Protein AF-A0A0F3GMG1-F1 (afdb_monomer_lite)

pLDDT: mean 92.11, std 8.11, range [48.12, 98.38]

Organism: NCBI:txid29290

Secondary structure (DSSP, 8-state):
--HHHHHHHHHHHHHHHHHHHHH-TTTTTTTHHHHHHHTT-SS--TT----TT--GGGHHHHHHHHHHSTT-THHHHHHHHHHHTTTGGGHHHHHHHHHHHHHH-GGGGTSPPPTTHHHHHHHHHHHHHHH-HHHHHH-HHHHHHHHHHHHHHHHTT-HHHHHHHHTT-

Foldseek 3Di:
DPVLVVVVVVLVVCVVVLLVQLPPPVCLVVCLVVVLVSLVLDDDDQAAQADPSDDPVCLVVLVVCLVRSAQRQNNLQSLLSCCSHRVVVCLVSSLVSNLSNCVRDVCVLVDDHDPCSLVSLLVSLVVSCVVQVVVLQPPPVSVVSSLSSLVSSVSVVNPSSVVVNVVSD

Structure (mmCIF, N/CA/C/O backbone):
data_AF-A0A0F3GMG1-F1
#
_entry.id   AF-A0A0F3GMG1-F1
#
loop_
_atom_site.group_PDB
_atom_site.id
_atom_site.type_symbol
_atom_site.label_atom_id
_atom_site.label_alt_id
_atom_site.label_comp_id
_atom_site.label_asym_id
_atom_site.label_entity_id
_atom_site.label_seq_id
_atom_site.pdbx_PDB_ins_code
_atom_site.Cartn_x
_atom_site.Cartn_y
_atom_site.Cartn_z
_atom_site.occupancy
_atom_site.B_iso_or_equiv
_atom_site.auth_seq_id
_atom_site.auth_comp_id
_atom_site.auth_asym_id
_atom_site.auth_atom_id
_atom_site.pdbx_PDB_model_num
ATOM 1 N N . MET A 1 1 ? -2.206 -0.921 -33.085 1.00 4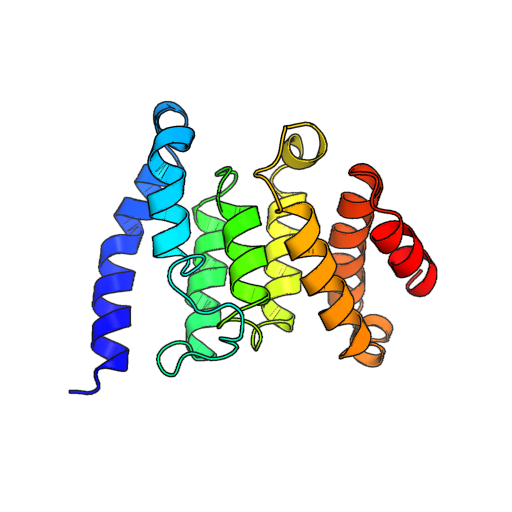8.12 1 MET A N 1
ATOM 2 C CA . MET A 1 1 ? -2.178 -1.659 -31.807 1.00 48.12 1 MET A CA 1
ATOM 3 C C . MET A 1 1 ? -2.493 -0.691 -30.676 1.00 48.12 1 MET A C 1
ATOM 5 O O . MET A 1 1 ? -2.264 0.507 -30.819 1.00 48.12 1 MET A O 1
ATOM 9 N N . ASN A 1 2 ? -3.144 -1.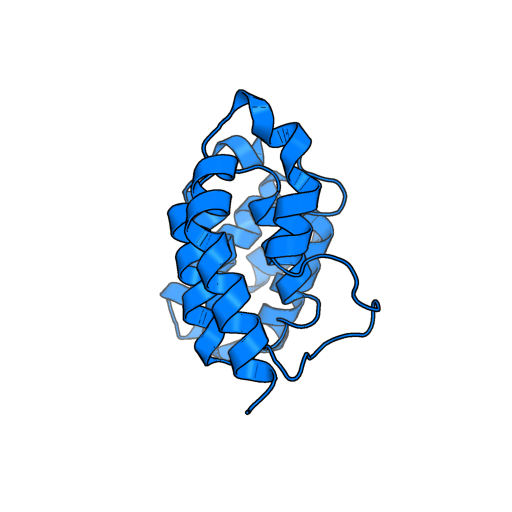172 -29.618 1.00 63.72 2 ASN A N 1
ATOM 10 C CA . ASN A 1 2 ? -3.547 -0.346 -28.486 1.00 63.72 2 ASN A CA 1
ATOM 11 C C . ASN A 1 2 ? -2.342 -0.185 -27.543 1.00 63.72 2 ASN A C 1
ATOM 13 O O . ASN A 1 2 ? -2.010 -1.131 -26.834 1.00 63.72 2 ASN A O 1
ATOM 17 N N . ARG A 1 3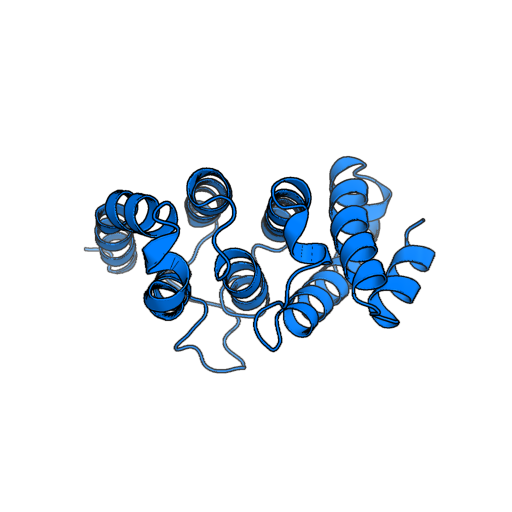 ? -1.699 0.992 -27.538 1.00 63.91 3 ARG A N 1
ATOM 18 C CA . ARG A 1 3 ? -0.455 1.278 -26.784 1.00 63.91 3 ARG A CA 1
ATOM 19 C C . ARG A 1 3 ? -0.527 0.961 -25.279 1.00 63.91 3 ARG A C 1
ATOM 21 O O . ARG A 1 3 ? 0.502 0.780 -24.639 1.00 63.91 3 ARG A O 1
ATOM 28 N N . TYR A 1 4 ? -1.732 0.856 -24.712 1.00 70.00 4 TYR A N 1
ATOM 29 C CA . TYR A 1 4 ? -1.940 0.402 -23.332 1.00 70.00 4 TYR A CA 1
ATOM 30 C C . TYR A 1 4 ? -1.562 -1.061 -23.113 1.00 70.00 4 TYR A C 1
ATOM 32 O O . TYR A 1 4 ? -1.021 -1.395 -22.064 1.00 70.00 4 TYR A O 1
ATOM 40 N N . GLU A 1 5 ? -1.861 -1.927 -24.081 1.00 80.56 5 GLU A N 1
ATOM 41 C CA . GLU A 1 5 ? -1.531 -3.350 -23.984 1.00 80.56 5 GLU A CA 1
ATOM 42 C C . GLU A 1 5 ? -0.028 -3.561 -24.103 1.00 80.56 5 GLU A C 1
ATOM 44 O O . GLU A 1 5 ? 0.538 -4.337 -23.346 1.00 80.56 5 GLU A O 1
ATOM 49 N N . GLU A 1 6 ? 0.628 -2.815 -24.992 1.00 88.81 6 GLU A N 1
ATOM 50 C CA . GLU A 1 6 ? 2.075 -2.900 -25.215 1.00 88.81 6 GLU A CA 1
ATOM 51 C C . GLU A 1 6 ? 2.863 -2.615 -23.931 1.00 88.81 6 GLU A C 1
ATOM 53 O O . GLU A 1 6 ? 3.787 -3.361 -23.609 1.00 88.81 6 GLU A O 1
ATOM 58 N N . PHE A 1 7 ? 2.456 -1.597 -23.157 1.00 92.50 7 PHE A N 1
ATOM 59 C CA . PHE A 1 7 ? 3.073 -1.310 -21.861 1.00 92.50 7 PHE A CA 1
ATOM 60 C C . PHE A 1 7 ? 2.986 -2.517 -20.927 1.00 92.50 7 PHE A C 1
ATOM 62 O O . PHE A 1 7 ? 4.008 -2.967 -20.420 1.00 92.50 7 PHE A O 1
ATOM 69 N N . TRP A 1 8 ? 1.783 -3.059 -20.713 1.00 94.25 8 TRP A N 1
ATOM 70 C CA . TRP A 1 8 ? 1.589 -4.148 -19.756 1.00 94.25 8 TRP A CA 1
ATOM 71 C C . TRP A 1 8 ? 2.154 -5.480 -20.237 1.00 94.25 8 TRP A C 1
ATOM 73 O O . TRP A 1 8 ? 2.540 -6.274 -19.389 1.00 94.25 8 TRP A O 1
ATOM 83 N N . ILE A 1 9 ? 2.255 -5.731 -21.544 1.00 93.56 9 ILE A N 1
ATOM 84 C CA . ILE A 1 9 ? 2.967 -6.903 -22.076 1.00 93.56 9 ILE A CA 1
ATOM 85 C C . ILE A 1 9 ? 4.424 -6.853 -21.614 1.00 93.56 9 ILE A C 1
ATOM 87 O O . ILE A 1 9 ? 4.865 -7.729 -20.875 1.00 93.56 9 ILE A O 1
ATOM 91 N N . VAL A 1 10 ? 5.121 -5.760 -21.931 1.00 94.12 10 VAL A N 1
ATOM 92 C CA . VAL A 1 10 ? 6.525 -5.576 -21.543 1.00 94.12 10 VAL A CA 1
ATOM 93 C C . VAL A 1 10 ? 6.683 -5.562 -20.019 1.00 94.12 10 VAL A C 1
ATOM 95 O O . VAL A 1 10 ? 7.610 -6.160 -19.478 1.00 94.12 10 VAL A O 1
ATOM 98 N N . TRP A 1 11 ? 5.761 -4.917 -19.300 1.00 95.25 11 TRP A N 1
ATOM 99 C CA . TRP A 1 11 ? 5.800 -4.873 -17.838 1.00 95.25 11 TRP A CA 1
ATOM 100 C C . TRP A 1 11 ? 5.666 -6.265 -17.217 1.00 95.25 11 TRP A C 1
ATOM 102 O O . TRP A 1 11 ? 6.393 -6.596 -16.285 1.00 95.25 11 TRP A O 1
ATOM 112 N N . ASN A 1 12 ? 4.772 -7.103 -17.750 1.00 95.38 12 ASN A N 1
ATOM 113 C CA . ASN A 1 12 ? 4.613 -8.480 -17.291 1.00 95.38 12 ASN A CA 1
ATOM 114 C C . ASN A 1 12 ? 5.813 -9.361 -17.662 1.00 95.38 12 ASN A C 1
ATOM 116 O O . ASN A 1 12 ? 6.149 -10.249 -16.880 1.00 95.38 12 ASN A O 1
ATOM 120 N N . ASP A 1 13 ? 6.498 -9.096 -18.776 1.00 95.88 13 ASP A N 1
ATOM 121 C CA . ASP A 1 13 ? 7.715 -9.826 -19.151 1.00 95.88 13 ASP A CA 1
ATOM 122 C C . ASP A 1 13 ? 8.861 -9.590 -18.151 1.00 95.88 13 ASP A C 1
ATOM 124 O O . ASP A 1 13 ? 9.631 -10.506 -17.855 1.00 95.88 13 ASP A O 1
ATOM 128 N N . PHE A 1 14 ? 8.944 -8.398 -17.546 1.00 95.44 14 PHE A N 1
ATOM 129 C CA . PHE A 1 14 ? 9.913 -8.118 -16.477 1.00 95.44 14 PHE A CA 1
ATOM 130 C C . PHE A 1 14 ? 9.565 -8.781 -15.137 1.00 95.44 14 PHE A C 1
ATOM 132 O O . PHE A 1 14 ? 10.444 -8.952 -14.286 1.00 95.44 14 PHE A O 1
ATOM 139 N N . TYR A 1 15 ? 8.307 -9.179 -14.935 1.00 96.38 15 TYR A N 1
ATOM 140 C CA . TYR A 1 15 ? 7.793 -9.628 -13.642 1.00 96.38 15 TYR A CA 1
ATOM 141 C C . TYR A 1 15 ? 8.622 -10.735 -12.974 1.00 96.38 15 TYR A C 1
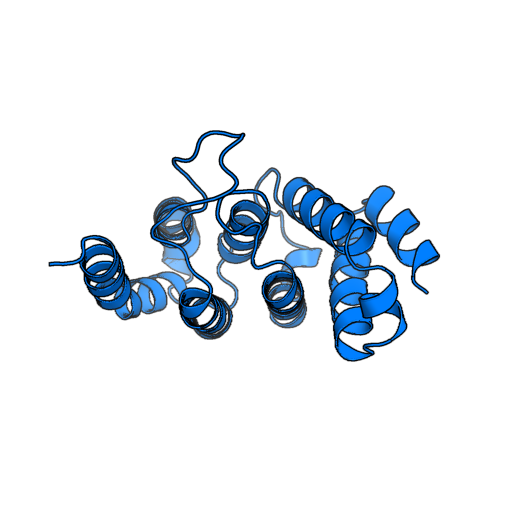ATOM 143 O O . TYR A 1 15 ? 8.968 -10.567 -11.800 1.00 96.38 15 TYR A O 1
ATOM 151 N N . PRO A 1 16 ? 8.987 -11.843 -13.656 1.00 95.69 16 PRO A N 1
ATOM 152 C CA . PRO A 1 16 ? 9.738 -12.921 -13.015 1.00 95.69 16 PRO A CA 1
ATOM 153 C C . PRO A 1 16 ? 11.085 -12.442 -12.472 1.00 95.69 16 PRO A C 1
ATOM 155 O O . PRO A 1 16 ? 11.461 -12.809 -11.359 1.00 95.69 16 PRO A O 1
ATOM 158 N N . LYS A 1 17 ? 11.777 -11.570 -13.219 1.00 93.88 17 LYS A N 1
ATOM 159 C CA . LYS A 1 17 ? 13.094 -11.071 -12.820 1.00 93.88 17 LYS A CA 1
ATOM 160 C C . LYS A 1 17 ? 13.009 -10.091 -11.658 1.00 93.88 17 LYS A C 1
ATOM 162 O O . LYS A 1 17 ? 13.865 -10.126 -10.780 1.00 93.88 17 LYS A O 1
ATOM 167 N N . ILE A 1 18 ? 11.963 -9.267 -11.615 1.00 93.88 18 ILE A N 1
ATOM 168 C CA . ILE A 1 18 ? 11.715 -8.385 -10.470 1.00 93.88 18 ILE A CA 1
ATOM 169 C C . ILE A 1 18 ? 11.451 -9.202 -9.203 1.00 93.88 18 ILE A C 1
ATOM 171 O O . ILE A 1 18 ? 12.014 -8.896 -8.158 1.00 93.88 18 ILE A O 1
ATOM 175 N N . VAL A 1 19 ? 10.637 -10.260 -9.283 1.00 93.44 19 VAL A N 1
ATOM 176 C CA . VAL A 1 19 ? 10.370 -11.121 -8.120 1.00 93.44 19 VAL A CA 1
ATOM 177 C C . VAL A 1 19 ? 11.640 -11.825 -7.641 1.00 93.44 19 VAL A C 1
ATOM 179 O O . VAL A 1 19 ? 11.878 -11.875 -6.438 1.00 93.44 19 VAL A O 1
ATOM 182 N N . GLU A 1 20 ? 12.457 -12.351 -8.556 1.00 91.62 20 GLU A N 1
ATOM 183 C CA . GLU A 1 20 ? 13.756 -12.953 -8.226 1.00 91.62 20 GLU A CA 1
ATOM 184 C C . GLU A 1 20 ? 14.671 -11.944 -7.516 1.00 91.62 20 GLU A C 1
ATOM 186 O O . GLU A 1 20 ? 15.180 -12.227 -6.436 1.00 91.62 20 GLU A O 1
ATOM 191 N N . MET A 1 21 ? 14.802 -10.741 -8.080 1.00 90.19 21 MET A N 1
ATOM 192 C CA . MET A 1 21 ? 15.611 -9.650 -7.534 1.00 90.19 21 MET A CA 1
ATOM 193 C C . MET A 1 21 ? 15.156 -9.226 -6.130 1.00 90.19 21 MET A C 1
ATOM 195 O O . MET A 1 21 ? 15.985 -8.950 -5.270 1.00 90.19 21 MET A O 1
ATOM 199 N N . CYS A 1 22 ? 13.848 -9.170 -5.875 1.00 89.06 22 CYS A N 1
ATOM 200 C CA . CYS A 1 22 ? 13.323 -8.774 -4.568 1.00 89.06 22 CYS A CA 1
ATOM 201 C C . CYS A 1 22 ? 13.518 -9.828 -3.469 1.00 89.06 22 CYS A C 1
ATOM 203 O O . CYS A 1 22 ? 13.415 -9.491 -2.292 1.00 89.06 22 CYS A O 1
ATOM 205 N N . LYS A 1 23 ? 13.751 -11.092 -3.832 1.00 87.06 23 LYS A N 1
ATOM 206 C CA . LYS A 1 23 ? 13.985 -12.183 -2.873 1.00 87.06 23 LYS A CA 1
ATOM 207 C C . LYS A 1 23 ? 15.447 -12.305 -2.454 1.00 87.06 23 LYS A C 1
ATOM 209 O O . LYS A 1 23 ? 15.743 -13.036 -1.515 1.00 87.06 23 LYS A O 1
ATOM 214 N N . ASP A 1 24 ? 16.347 -11.611 -3.141 1.00 83.44 24 ASP A N 1
ATOM 215 C CA . ASP A 1 24 ? 17.755 -11.559 -2.781 1.00 83.44 24 ASP A CA 1
ATOM 216 C C . ASP A 1 24 ? 17.985 -10.504 -1.687 1.00 83.44 24 ASP A C 1
ATOM 218 O O . ASP A 1 24 ? 18.039 -9.296 -1.934 1.00 83.44 24 ASP A O 1
ATOM 222 N N . GLU A 1 25 ? 18.117 -10.976 -0.447 1.00 71.88 25 GLU A N 1
ATOM 223 C CA . GLU A 1 25 ? 18.316 -10.126 0.729 1.00 71.88 25 GLU A CA 1
ATOM 224 C C . GLU A 1 25 ? 19.587 -9.269 0.626 1.00 71.88 25 GLU A C 1
ATOM 226 O O . GLU A 1 25 ? 19.570 -8.111 1.058 1.00 71.88 25 GLU A O 1
ATOM 231 N N . MET A 1 26 ? 20.656 -9.779 -0.008 1.00 69.44 26 MET A N 1
ATOM 232 C CA . MET A 1 26 ? 21.937 -9.069 -0.133 1.00 69.44 26 MET A CA 1
ATOM 233 C C . MET A 1 26 ? 21.840 -7.838 -1.041 1.00 69.44 26 MET A C 1
ATOM 235 O O . MET A 1 26 ? 22.588 -6.879 -0.847 1.00 69.44 26 MET A O 1
ATOM 239 N N . SER A 1 27 ? 20.924 -7.836 -2.014 1.00 70.19 27 SER A N 1
ATOM 240 C CA . SER A 1 27 ? 20.765 -6.735 -2.973 1.00 70.19 27 SER A CA 1
ATOM 241 C C . SER A 1 27 ? 19.542 -5.844 -2.713 1.00 70.19 27 SER A C 1
ATOM 243 O O . SER A 1 27 ? 19.397 -4.795 -3.342 1.00 70.19 27 SER A O 1
ATOM 245 N N . SER A 1 28 ? 18.715 -6.177 -1.717 1.00 69.62 28 SER A N 1
ATOM 246 C CA . SER A 1 28 ? 17.472 -5.463 -1.372 1.00 69.62 28 SER A CA 1
ATOM 247 C C . SER A 1 28 ? 17.618 -3.941 -1.182 1.00 69.62 28 SER A C 1
ATOM 249 O O . SER A 1 28 ? 16.707 -3.177 -1.512 1.00 69.62 28 SER A O 1
ATOM 251 N N . TYR A 1 29 ? 18.769 -3.461 -0.691 1.00 67.56 29 TYR A N 1
ATOM 252 C CA . TYR A 1 29 ? 19.041 -2.025 -0.552 1.00 67.56 29 TYR A CA 1
ATOM 253 C C . TYR A 1 29 ? 19.325 -1.338 -1.896 1.00 67.56 29 TYR A C 1
ATOM 255 O O . TYR A 1 29 ? 18.845 -0.232 -2.139 1.00 67.56 29 TYR A O 1
ATOM 263 N N . TYR A 1 30 ? 20.066 -2.000 -2.786 1.00 73.50 30 TYR A N 1
ATOM 264 C CA . TYR A 1 30 ? 20.457 -1.458 -4.092 1.00 73.50 30 TYR A CA 1
ATOM 265 C C . TYR A 1 30 ? 19.304 -1.452 -5.097 1.00 73.50 30 TYR A C 1
ATOM 267 O O . TYR A 1 30 ? 19.297 -0.667 -6.042 1.00 73.50 30 TYR A O 1
ATOM 275 N N . ASN A 1 31 ? 18.298 -2.293 -4.865 1.00 83.94 31 ASN A N 1
ATOM 276 C CA . ASN A 1 31 ? 17.223 -2.530 -5.820 1.00 83.94 31 ASN A CA 1
ATOM 277 C C . ASN A 1 31 ? 15.976 -1.665 -5.555 1.00 83.94 31 ASN A C 1
ATOM 279 O O . ASN A 1 31 ? 14.983 -1.779 -6.277 1.00 83.94 31 ASN A O 1
ATOM 283 N N . ARG A 1 32 ? 15.999 -0.795 -4.532 1.00 88.62 32 ARG A N 1
ATOM 284 C CA . ARG A 1 32 ? 14.834 0.005 -4.104 1.00 88.62 32 ARG A CA 1
ATOM 285 C C . ARG A 1 32 ? 14.281 0.887 -5.218 1.00 88.62 32 ARG A C 1
ATOM 287 O O . ARG A 1 32 ? 13.088 0.815 -5.500 1.00 88.62 32 ARG A O 1
ATOM 294 N N . ASP A 1 33 ? 15.139 1.632 -5.911 1.00 91.19 33 ASP A N 1
ATOM 295 C CA . ASP A 1 33 ? 14.723 2.516 -7.009 1.00 91.19 33 ASP A CA 1
ATOM 296 C C . ASP A 1 33 ? 14.091 1.746 -8.174 1.00 91.19 33 ASP A C 1
ATOM 298 O O . ASP A 1 33 ? 13.107 2.198 -8.774 1.00 91.19 33 ASP A O 1
ATOM 302 N N . THR A 1 34 ? 14.603 0.544 -8.453 1.00 93.50 34 THR A N 1
ATOM 303 C CA . THR A 1 34 ? 14.020 -0.374 -9.435 1.00 93.50 34 THR A CA 1
ATOM 304 C C . THR A 1 34 ? 12.621 -0.802 -9.004 1.00 93.50 34 THR A C 1
ATOM 306 O O . THR A 1 34 ? 11.695 -0.750 -9.810 1.00 93.50 34 THR A O 1
ATOM 309 N N . VAL A 1 35 ? 12.428 -1.152 -7.727 1.00 94.00 35 VAL A N 1
ATOM 310 C CA 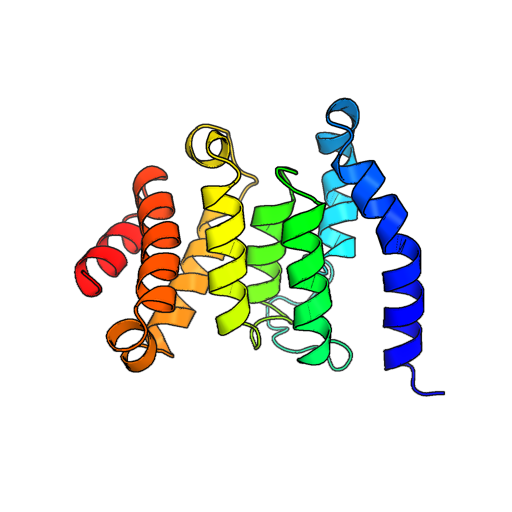. VAL A 1 35 ? 11.108 -1.513 -7.184 1.00 94.00 35 VAL A CA 1
ATOM 311 C C . VAL A 1 35 ? 10.148 -0.323 -7.213 1.00 94.00 35 VAL A C 1
ATOM 313 O O . VAL A 1 35 ? 9.015 -0.475 -7.667 1.00 94.00 35 VAL A O 1
ATOM 316 N N . HIS A 1 36 ? 10.582 0.875 -6.816 1.00 95.19 36 HIS A N 1
ATOM 317 C CA . HIS A 1 36 ? 9.755 2.084 -6.887 1.00 95.19 36 HIS A CA 1
ATOM 318 C C . HIS A 1 36 ? 9.294 2.374 -8.314 1.00 95.19 36 HIS A C 1
ATOM 320 O O . HIS A 1 36 ? 8.121 2.673 -8.541 1.00 95.19 36 HIS A O 1
ATOM 326 N N . SER A 1 37 ? 10.204 2.263 -9.280 1.00 95.31 37 SER A N 1
ATOM 327 C CA . SER A 1 37 ? 9.903 2.466 -10.698 1.00 95.31 37 SER A CA 1
ATOM 328 C C . SER A 1 37 ? 8.947 1.399 -11.218 1.00 95.31 37 SER A C 1
ATOM 330 O O . SER A 1 37 ? 7.928 1.729 -11.825 1.00 95.31 37 SER A O 1
ATOM 332 N N . TYR A 1 38 ? 9.216 0.130 -10.907 1.00 96.12 38 TYR A N 1
ATOM 333 C CA . TYR A 1 38 ? 8.404 -0.997 -11.353 1.00 96.12 38 TYR A CA 1
ATOM 334 C C . TYR A 1 38 ? 6.978 -0.975 -10.780 1.00 96.12 38 TYR A C 1
ATOM 336 O O . TYR A 1 38 ? 6.011 -1.337 -11.451 1.00 96.12 38 TYR A O 1
ATOM 344 N N . LEU A 1 39 ? 6.821 -0.492 -9.548 1.00 96.44 39 LEU A N 1
ATOM 345 C CA . LEU A 1 39 ? 5.522 -0.335 -8.892 1.00 96.44 39 LEU A CA 1
ATOM 346 C C . LEU A 1 39 ? 4.867 1.024 -9.155 1.00 96.44 39 LEU A C 1
ATOM 348 O O . LEU A 1 39 ? 3.850 1.346 -8.540 1.00 96.44 39 LEU A O 1
ATOM 352 N N . LEU A 1 40 ? 5.414 1.802 -10.095 1.00 96.50 40 LEU A N 1
ATOM 353 C CA . LEU A 1 40 ? 4.890 3.097 -10.530 1.00 96.50 40 LEU A CA 1
ATOM 354 C C . LEU A 1 40 ? 4.777 4.117 -9.383 1.00 96.50 40 LEU A C 1
ATOM 356 O O . LEU A 1 40 ? 3.902 4.982 -9.390 1.00 96.50 40 LEU A O 1
ATOM 360 N N . ALA A 1 41 ? 5.678 4.039 -8.405 1.00 95.50 41 ALA A N 1
ATOM 361 C CA . ALA A 1 41 ? 5.753 4.923 -7.245 1.00 95.50 41 ALA A CA 1
ATOM 362 C C . ALA A 1 41 ? 6.676 6.141 -7.465 1.00 95.50 41 ALA A C 1
ATOM 364 O O . ALA A 1 41 ? 6.939 6.904 -6.536 1.00 95.50 41 ALA A O 1
ATOM 365 N N . THR A 1 42 ? 7.185 6.365 -8.677 1.00 91.62 42 THR A N 1
ATOM 366 C CA . THR A 1 42 ? 8.045 7.511 -9.020 1.00 91.62 42 THR A CA 1
ATOM 367 C C . THR A 1 42 ? 7.740 8.042 -10.423 1.00 91.62 42 THR A C 1
ATOM 369 O O . THR A 1 42 ? 7.027 7.397 -11.187 1.00 91.62 42 THR A O 1
ATOM 372 N N . GLY A 1 43 ? 8.241 9.237 -10.749 1.00 88.38 43 GLY A N 1
ATOM 373 C CA . GLY A 1 43 ? 8.098 9.853 -12.077 1.00 88.38 43 GLY A CA 1
ATOM 374 C C . GLY A 1 43 ? 6.760 10.552 -12.351 1.00 88.38 43 GLY A C 1
ATOM 375 O O . GLY A 1 43 ? 6.533 11.016 -13.466 1.00 88.38 43 GLY A O 1
ATOM 376 N N . TRP A 1 44 ? 5.878 10.662 -11.354 1.00 92.88 44 TRP A N 1
ATOM 377 C CA . TRP A 1 44 ? 4.576 11.326 -11.483 1.00 92.88 44 TRP A CA 1
ATOM 378 C C . TRP A 1 44 ? 4.589 12.737 -10.896 1.00 92.88 44 TRP A C 1
ATOM 380 O O . TRP A 1 44 ? 5.247 12.991 -9.888 1.00 92.88 44 TRP A O 1
ATOM 390 N N . LYS A 1 45 ? 3.795 13.639 -11.486 1.00 90.69 45 LYS A N 1
ATOM 391 C CA . LYS A 1 45 ? 3.467 14.929 -10.861 1.00 90.69 45 LYS A CA 1
ATOM 392 C C . LYS A 1 45 ? 2.680 14.702 -9.564 1.00 90.69 45 LYS A C 1
ATOM 394 O O . LYS A 1 45 ? 1.925 13.737 -9.460 1.00 90.69 45 LYS A O 1
ATOM 399 N N . GLU A 1 46 ? 2.813 15.599 -8.591 1.00 85.62 46 GLU A N 1
ATOM 400 C CA . GLU A 1 46 ? 2.183 15.458 -7.264 1.00 85.62 46 GLU A CA 1
ATOM 401 C C . GLU A 1 46 ? 0.641 15.398 -7.303 1.00 85.62 46 GLU A C 1
ATOM 403 O O . GLU A 1 46 ? -0.013 14.763 -6.458 1.00 85.62 46 GLU A O 1
ATOM 408 N N . ASP A 1 47 ? 0.050 16.045 -8.306 1.00 89.62 47 ASP A N 1
ATOM 409 C CA . ASP A 1 47 ? -1.383 16.114 -8.579 1.00 89.62 47 ASP A CA 1
ATOM 410 C C . ASP A 1 47 ? -1.884 14.992 -9.505 1.00 89.62 47 ASP A C 1
ATOM 412 O O . ASP A 1 47 ? -3.089 14.876 -9.735 1.00 89.62 47 ASP A O 1
ATOM 416 N N . ALA A 1 48 ? -1.003 14.113 -9.995 1.00 92.62 48 ALA A N 1
ATOM 417 C CA . ALA A 1 48 ? -1.394 12.991 -10.836 1.00 92.62 48 ALA A CA 1
ATOM 418 C C . ALA A 1 48 ? -2.230 11.978 -10.033 1.00 92.62 48 ALA A C 1
ATOM 420 O O . ALA A 1 48 ? -1.729 11.268 -9.159 1.00 92.62 48 ALA A O 1
ATOM 421 N N . ARG A 1 49 ? -3.530 11.901 -10.342 1.00 91.38 49 ARG A N 1
ATOM 422 C CA . ARG A 1 49 ? -4.480 10.973 -9.695 1.00 91.38 49 ARG A CA 1
ATOM 423 C C . ARG A 1 49 ? -4.932 9.825 -10.581 1.00 91.38 49 ARG A C 1
ATOM 425 O O . ARG A 1 49 ? -5.499 8.856 -10.082 1.00 91.38 49 ARG A O 1
ATOM 432 N N . GLN A 1 50 ? -4.685 9.922 -11.883 1.00 89.50 50 GLN A N 1
ATOM 433 C CA . GLN A 1 50 ? -5.069 8.911 -12.854 1.00 89.50 50 GLN A CA 1
ATOM 434 C C . GLN A 1 50 ? -3.987 8.763 -13.913 1.00 89.50 50 GLN A C 1
ATOM 436 O O . GLN A 1 50 ? -3.327 9.727 -14.296 1.00 89.50 50 GLN A O 1
ATOM 441 N N . TRP A 1 51 ? -3.865 7.545 -14.424 1.00 92.94 51 TRP A N 1
ATOM 442 C CA . TRP A 1 51 ? -3.097 7.250 -15.616 1.00 92.94 51 TRP A CA 1
ATOM 443 C C . TRP A 1 51 ? -3.938 6.363 -16.532 1.00 92.94 51 TRP A C 1
ATOM 445 O O . TRP A 1 51 ? -4.504 5.366 -16.090 1.00 92.94 51 TRP A O 1
ATOM 455 N N . HIS A 1 52 ? -4.054 6.747 -17.802 1.00 88.75 52 HIS A N 1
ATOM 456 C CA . HIS A 1 52 ? -4.916 6.096 -18.798 1.00 88.75 52 HIS A CA 1
ATOM 457 C C . HIS A 1 52 ? -4.596 4.608 -19.057 1.00 88.75 52 HIS A C 1
ATOM 459 O O . HIS A 1 52 ? -5.484 3.839 -19.431 1.00 88.75 52 HIS A O 1
ATOM 465 N N . THR A 1 53 ? -3.353 4.197 -18.794 1.00 90.88 53 THR A N 1
ATOM 466 C CA . THR A 1 53 ? -2.869 2.818 -18.933 1.00 90.88 53 THR A CA 1
ATOM 467 C C . THR A 1 53 ? -3.194 1.959 -17.711 1.00 90.88 53 THR A C 1
ATOM 469 O O . THR A 1 53 ? -3.264 0.744 -17.832 1.00 90.88 53 THR A O 1
ATOM 472 N N . LEU A 1 54 ? -3.416 2.571 -16.545 1.00 93.12 54 LEU A N 1
ATOM 473 C CA . LEU A 1 54 ? -3.690 1.880 -15.287 1.00 93.12 54 LEU A CA 1
ATOM 474 C C . LEU A 1 54 ? -5.205 1.769 -15.076 1.00 93.12 54 LEU A C 1
ATOM 476 O O . LEU A 1 54 ? -5.859 2.767 -14.766 1.00 93.12 54 LEU A O 1
ATOM 480 N N . LYS A 1 55 ? -5.775 0.577 -15.273 1.00 92.69 55 LYS A N 1
ATOM 481 C CA . LYS A 1 55 ? -7.216 0.294 -15.183 1.00 92.69 55 LYS A CA 1
ATOM 482 C C . LYS A 1 55 ? -7.490 -0.759 -14.108 1.00 92.69 55 LYS A C 1
ATOM 484 O O . LYS A 1 55 ? -6.578 -1.328 -13.522 1.00 92.69 55 LYS A O 1
ATOM 489 N N . ASP A 1 56 ? -8.761 -1.055 -13.860 1.00 93.81 56 ASP A N 1
ATOM 490 C CA . ASP A 1 56 ? -9.149 -1.992 -12.795 1.00 93.81 56 ASP A CA 1
ATOM 491 C C . ASP A 1 56 ? -8.645 -3.423 -13.039 1.00 93.81 56 ASP A C 1
ATOM 493 O O . ASP A 1 56 ? -8.405 -4.163 -12.090 1.00 93.81 56 ASP A O 1
ATOM 497 N N . ARG A 1 57 ? -8.380 -3.808 -14.296 1.00 92.69 57 ARG A N 1
ATOM 498 C CA . ARG A 1 57 ? -7.767 -5.109 -14.621 1.00 92.69 57 ARG A CA 1
ATOM 499 C C . ARG A 1 57 ? -6.379 -5.282 -13.977 1.00 92.69 57 ARG A C 1
ATOM 501 O O . ARG A 1 57 ? -6.018 -6.393 -13.585 1.00 92.69 57 ARG A O 1
ATOM 508 N N . GLU A 1 58 ? -5.630 -4.190 -13.798 1.00 95.00 58 GLU A N 1
ATOM 509 C CA . GLU A 1 58 ? -4.301 -4.197 -13.178 1.00 95.00 58 GLU A CA 1
ATOM 510 C C . GLU A 1 58 ? -4.337 -4.383 -11.656 1.00 95.00 58 GLU A C 1
ATOM 512 O O . GLU A 1 58 ? -3.296 -4.634 -11.053 1.00 95.00 58 GLU A O 1
ATOM 517 N N . ILE A 1 59 ? -5.510 -4.350 -11.013 1.00 97.06 59 ILE A N 1
ATOM 518 C CA . ILE A 1 59 ? -5.645 -4.746 -9.600 1.00 97.06 59 ILE A CA 1
ATOM 519 C C . ILE A 1 59 ? -5.054 -6.148 -9.384 1.00 97.06 59 ILE A C 1
ATOM 521 O O . ILE A 1 59 ? -4.383 -6.397 -8.380 1.00 97.06 59 ILE A O 1
ATOM 525 N N . SER A 1 60 ? -5.244 -7.056 -10.347 1.00 96.25 60 SER A N 1
ATOM 526 C CA . SER A 1 60 ? -4.689 -8.413 -10.290 1.00 96.25 60 SER A CA 1
ATOM 527 C C . SER A 1 60 ? -3.154 -8.425 -10.279 1.00 96.25 60 SER A C 1
ATOM 529 O O . SER A 1 60 ? -2.556 -9.193 -9.525 1.00 96.25 60 SER A O 1
ATOM 531 N N . PHE A 1 61 ? -2.518 -7.526 -11.037 1.00 96.94 61 PHE A N 1
ATOM 532 C CA . PHE A 1 61 ? -1.065 -7.374 -11.083 1.00 96.94 61 PHE A CA 1
ATOM 533 C C . PHE A 1 61 ? -0.508 -6.967 -9.714 1.00 96.94 61 PHE A C 1
ATOM 535 O O . PHE A 1 61 ? 0.334 -7.675 -9.165 1.00 96.94 61 PHE A O 1
ATOM 542 N N . PHE A 1 62 ? -1.019 -5.888 -9.110 1.00 96.94 62 PHE A N 1
ATOM 543 C CA . PHE A 1 62 ? -0.536 -5.432 -7.796 1.00 96.94 62 PHE A CA 1
ATOM 544 C C . PHE A 1 62 ? -0.859 -6.424 -6.677 1.00 96.94 62 PHE A C 1
ATOM 546 O O . PHE A 1 62 ? -0.048 -6.624 -5.778 1.00 96.94 62 PHE A O 1
ATOM 553 N N . THR A 1 63 ? -1.994 -7.121 -6.765 1.00 97.12 63 THR A N 1
ATOM 554 C CA . THR A 1 63 ? -2.316 -8.210 -5.830 1.00 97.12 63 THR A CA 1
ATOM 555 C C . THR A 1 63 ? -1.272 -9.325 -5.899 1.00 97.12 63 THR A C 1
ATOM 557 O O . THR A 1 63 ? -0.817 -9.814 -4.865 1.00 97.12 63 THR A O 1
ATOM 560 N N . LYS A 1 64 ? -0.850 -9.701 -7.111 1.00 96.69 64 LYS A N 1
ATOM 561 C CA . LYS A 1 64 ? 0.202 -10.698 -7.322 1.00 96.69 64 LYS A CA 1
ATOM 562 C C . LYS A 1 64 ? 1.557 -10.202 -6.808 1.00 96.69 64 LYS A C 1
ATOM 564 O O . LYS A 1 64 ? 2.241 -10.933 -6.106 1.00 96.69 64 LYS A O 1
ATOM 569 N N . VAL A 1 65 ? 1.927 -8.951 -7.096 1.00 95.69 65 VAL A N 1
ATOM 570 C CA . VAL A 1 65 ? 3.137 -8.294 -6.561 1.00 95.69 65 VAL A CA 1
ATOM 571 C C . VAL A 1 65 ? 3.201 -8.401 -5.037 1.00 95.69 65 VAL A C 1
ATOM 573 O O . VAL A 1 65 ? 4.200 -8.875 -4.510 1.00 95.69 65 VAL A O 1
ATOM 576 N N . VAL A 1 66 ? 2.141 -7.984 -4.337 1.00 95.06 66 VAL A N 1
ATOM 577 C CA . VAL A 1 66 ? 2.085 -7.984 -2.864 1.00 95.06 66 VAL A CA 1
ATOM 578 C C . VAL A 1 66 ? 2.294 -9.385 -2.293 1.00 95.06 66 VAL A C 1
ATOM 580 O O . VAL A 1 66 ? 2.924 -9.542 -1.251 1.00 95.06 66 VAL A O 1
ATOM 583 N N . LYS A 1 67 ? 1.794 -10.407 -2.991 1.00 93.75 67 LYS A N 1
ATOM 584 C CA . LYS A 1 67 ? 1.971 -11.807 -2.609 1.00 93.75 67 LYS A CA 1
ATOM 585 C C . LYS A 1 67 ? 3.390 -12.320 -2.879 1.00 93.75 67 LYS A C 1
ATOM 587 O O . LYS A 1 67 ? 3.949 -13.011 -2.034 1.00 93.75 67 LYS A O 1
ATOM 592 N N . ASP A 1 68 ? 3.951 -12.014 -4.046 1.00 93.88 68 ASP A N 1
ATOM 593 C CA . ASP A 1 68 ? 5.152 -12.690 -4.547 1.00 93.88 68 ASP A CA 1
ATOM 594 C C . ASP A 1 68 ? 6.464 -11.987 -4.146 1.00 93.88 68 ASP A C 1
ATOM 596 O O . ASP A 1 68 ? 7.493 -12.659 -4.040 1.00 93.88 68 ASP A O 1
ATOM 600 N N . ILE A 1 69 ? 6.440 -10.664 -3.914 1.00 86.38 69 ILE A N 1
ATOM 601 C CA . ILE A 1 69 ? 7.609 -9.862 -3.494 1.00 86.38 69 ILE A CA 1
ATOM 602 C C . ILE A 1 69 ? 7.901 -10.003 -1.988 1.00 86.38 69 ILE A C 1
ATOM 604 O O . ILE A 1 69 ? 9.046 -9.836 -1.575 1.00 86.38 69 ILE A O 1
ATOM 608 N N . GLY A 1 70 ? 6.905 -10.351 -1.166 1.00 75.06 70 GLY A N 1
ATOM 609 C CA . GLY A 1 70 ? 7.098 -10.591 0.267 1.00 75.06 70 GLY A CA 1
ATOM 610 C C . GLY A 1 70 ? 7.574 -9.350 1.035 1.00 75.06 70 GLY A C 1
ATOM 611 O O . GLY A 1 70 ? 7.019 -8.266 0.874 1.00 75.06 70 GLY A O 1
ATOM 612 N N . ASN A 1 71 ? 8.609 -9.515 1.860 1.00 81.38 71 ASN A N 1
ATOM 613 C CA . ASN A 1 71 ? 9.060 -8.543 2.867 1.00 81.38 71 ASN A CA 1
ATOM 614 C C . ASN A 1 71 ? 10.101 -7.539 2.330 1.00 81.38 71 ASN A C 1
ATOM 616 O O . ASN A 1 71 ? 10.942 -7.030 3.067 1.00 81.38 71 ASN A O 1
ATOM 620 N N . HIS A 1 72 ? 10.093 -7.261 1.022 1.00 87.38 72 HIS A N 1
ATOM 621 C CA . HIS A 1 72 ? 11.062 -6.330 0.445 1.00 87.38 72 HIS A CA 1
ATOM 622 C C . HIS A 1 72 ? 10.846 -4.899 0.992 1.00 87.38 72 HIS A C 1
ATOM 624 O O . HIS A 1 72 ? 9.731 -4.376 0.871 1.00 87.38 72 HIS A O 1
ATOM 630 N N . PRO A 1 73 ? 11.888 -4.195 1.487 1.00 84.69 73 PRO A N 1
ATOM 631 C CA . PRO A 1 73 ? 11.733 -2.911 2.189 1.00 84.69 73 PRO A CA 1
ATOM 632 C C . PRO A 1 73 ? 11.000 -1.816 1.395 1.00 84.69 73 PRO A C 1
ATOM 634 O O . PRO A 1 73 ? 10.237 -1.032 1.953 1.00 84.69 73 PRO A O 1
ATOM 637 N N . ALA A 1 74 ? 11.192 -1.776 0.073 1.00 92.00 74 ALA A N 1
ATOM 638 C CA . ALA A 1 74 ? 10.562 -0.784 -0.806 1.00 92.00 74 ALA A CA 1
ATOM 639 C C . ALA A 1 74 ? 9.069 -1.045 -1.099 1.00 92.00 74 ALA A C 1
ATOM 641 O O . ALA A 1 74 ? 8.405 -0.194 -1.702 1.00 92.00 74 ALA A O 1
ATOM 642 N N . LEU A 1 75 ? 8.526 -2.216 -0.741 1.00 94.25 75 LEU A N 1
ATOM 643 C CA . LEU A 1 75 ? 7.177 -2.617 -1.148 1.00 94.25 75 LEU A CA 1
ATOM 644 C C . LEU A 1 75 ? 6.102 -1.745 -0.488 1.00 94.25 75 LEU A C 1
ATOM 646 O O . LEU A 1 75 ? 5.257 -1.184 -1.189 1.00 94.25 75 LEU A O 1
ATOM 650 N N . LEU A 1 76 ? 6.153 -1.596 0.841 1.00 95.81 76 LEU A N 1
ATOM 651 C CA . LEU A 1 76 ? 5.152 -0.839 1.599 1.00 95.81 76 LEU A CA 1
ATOM 652 C C . LEU A 1 76 ? 5.092 0.624 1.142 1.00 95.81 76 LEU A C 1
ATOM 654 O O . LEU A 1 76 ? 4.008 1.126 0.836 1.00 95.81 76 LEU A O 1
ATOM 658 N N . TYR A 1 77 ? 6.254 1.277 1.027 1.00 95.88 77 TYR A N 1
ATOM 659 C CA . TYR A 1 77 ? 6.360 2.640 0.507 1.00 95.88 77 TYR A CA 1
ATOM 660 C C . TYR A 1 77 ? 5.735 2.757 -0.885 1.00 95.88 77 TYR A C 1
ATOM 662 O O . TYR A 1 77 ? 4.902 3.633 -1.129 1.00 95.88 77 TYR A O 1
ATOM 670 N N . SER A 1 78 ? 6.106 1.856 -1.799 1.00 97.19 78 SER A N 1
ATOM 671 C CA . SER A 1 78 ? 5.683 1.943 -3.198 1.00 97.19 78 SER A CA 1
ATOM 672 C C . SER A 1 78 ? 4.174 1.786 -3.350 1.00 97.19 78 SER A C 1
ATOM 674 O O . SER A 1 78 ? 3.543 2.565 -4.064 1.00 97.19 78 SER A O 1
ATOM 676 N N . ILE A 1 79 ? 3.579 0.829 -2.631 1.00 97.75 79 ILE A N 1
ATOM 677 C CA . ILE A 1 79 ? 2.128 0.620 -2.625 1.00 97.75 79 ILE A CA 1
ATOM 678 C C . ILE A 1 79 ? 1.411 1.822 -2.002 1.00 97.75 79 ILE A C 1
ATOM 680 O O . ILE A 1 79 ? 0.470 2.346 -2.601 1.00 97.75 79 ILE A O 1
ATOM 684 N N . ALA A 1 80 ? 1.873 2.319 -0.851 1.00 97.38 80 ALA A N 1
ATOM 685 C CA . ALA A 1 80 ? 1.273 3.486 -0.209 1.00 97.38 80 ALA A CA 1
ATOM 686 C C . ALA A 1 80 ? 1.335 4.729 -1.117 1.00 97.38 80 ALA A C 1
ATOM 688 O O . ALA A 1 80 ? 0.353 5.465 -1.249 1.00 97.38 80 ALA A O 1
ATOM 689 N N . LYS A 1 81 ? 2.458 4.950 -1.804 1.00 97.31 81 LYS A N 1
ATOM 690 C CA . LYS A 1 81 ? 2.634 6.082 -2.720 1.00 97.31 81 LYS A CA 1
ATOM 691 C C . LYS A 1 81 ? 1.785 5.951 -3.985 1.00 97.31 81 LYS A C 1
ATOM 693 O O . LYS A 1 81 ? 1.121 6.917 -4.361 1.00 97.31 81 LYS A O 1
ATOM 698 N N . LEU A 1 82 ? 1.726 4.762 -4.591 1.00 97.75 82 LEU A N 1
ATOM 699 C CA . LEU A 1 82 ? 0.857 4.463 -5.736 1.00 97.75 82 LEU A CA 1
ATOM 700 C C . LEU A 1 82 ? -0.610 4.806 -5.434 1.00 97.75 82 LEU A C 1
ATOM 702 O O . LEU A 1 82 ? -1.270 5.478 -6.232 1.00 97.75 82 LEU A O 1
ATOM 706 N N . LEU A 1 83 ? -1.102 4.384 -4.266 1.00 97.75 83 LEU A N 1
ATOM 707 C CA . LEU A 1 83 ? -2.483 4.592 -3.821 1.00 97.75 83 LEU A CA 1
ATOM 708 C C . LEU A 1 83 ? -2.815 6.062 -3.527 1.00 97.75 83 LEU A C 1
ATOM 710 O O . LEU A 1 83 ? -3.978 6.458 -3.566 1.00 97.75 83 LEU A O 1
ATOM 714 N N . ASN A 1 84 ? -1.807 6.896 -3.275 1.00 97.00 84 ASN A N 1
ATOM 715 C CA . ASN A 1 84 ? -1.976 8.343 -3.160 1.00 97.00 84 ASN A CA 1
ATOM 716 C C . ASN A 1 84 ? -1.867 9.079 -4.505 1.00 97.00 84 ASN A C 1
ATOM 718 O O . ASN A 1 84 ? -2.210 10.259 -4.581 1.00 97.00 84 ASN A O 1
ATOM 722 N N . GLY A 1 85 ? -1.390 8.417 -5.558 1.00 96.31 85 GLY A N 1
ATOM 723 C CA . GLY A 1 85 ? -1.170 8.993 -6.882 1.00 96.31 85 GLY A CA 1
ATOM 724 C C . GLY A 1 85 ? -2.104 8.407 -7.934 1.00 96.31 85 GLY A C 1
ATOM 725 O O . GLY A 1 85 ? -3.327 8.361 -7.771 1.00 96.31 85 GLY A O 1
ATOM 726 N N . ILE A 1 86 ? -1.510 7.937 -9.029 1.00 96.12 86 ILE A N 1
ATOM 727 C CA . ILE A 1 86 ? -2.227 7.418 -10.197 1.00 96.12 86 ILE A CA 1
ATOM 728 C C . ILE A 1 86 ? -3.079 6.170 -9.912 1.00 96.12 86 ILE A C 1
ATOM 730 O O . ILE A 1 86 ? -4.018 5.890 -10.662 1.00 96.12 86 ILE A O 1
ATOM 734 N N . GLY A 1 87 ? -2.778 5.445 -8.829 1.00 96.38 87 GLY A N 1
ATOM 735 C CA . GLY A 1 87 ? -3.512 4.271 -8.357 1.00 96.38 87 GLY A CA 1
ATOM 736 C C . GLY A 1 87 ? -4.627 4.594 -7.361 1.00 96.38 87 GLY A C 1
ATOM 737 O O . GLY A 1 87 ? -5.202 3.677 -6.786 1.00 96.38 87 GLY A O 1
ATOM 738 N N . SER A 1 88 ? -4.969 5.871 -7.155 1.00 94.94 88 SER A N 1
ATOM 739 C CA . SER A 1 88 ? -5.957 6.296 -6.147 1.00 94.94 88 SER A CA 1
ATOM 740 C C . SER A 1 88 ? -7.354 5.681 -6.289 1.00 94.94 88 SER A C 1
ATOM 742 O O . SER A 1 88 ? -8.101 5.614 -5.311 1.00 94.94 88 SER A O 1
ATOM 744 N N . ARG A 1 89 ? -7.707 5.183 -7.481 1.00 94.44 89 ARG A N 1
ATOM 745 C CA . ARG A 1 89 ? -8.964 4.457 -7.724 1.00 94.44 89 ARG A CA 1
ATOM 746 C C . ARG A 1 89 ? -8.999 3.067 -7.075 1.00 94.44 89 ARG A C 1
ATOM 748 O O . ARG A 1 89 ? -10.075 2.530 -6.854 1.00 94.44 89 ARG A O 1
ATOM 755 N N . PHE A 1 90 ? -7.844 2.494 -6.736 1.00 97.00 90 PHE A N 1
ATOM 756 C CA . PHE A 1 90 ? -7.726 1.140 -6.191 1.00 97.00 90 PHE A CA 1
ATOM 757 C C . PHE A 1 90 ? -7.923 1.071 -4.677 1.00 97.00 90 PHE A C 1
ATOM 759 O O . PHE A 1 90 ? -7.465 0.118 -4.061 1.00 97.00 90 PHE A O 1
ATOM 766 N N . GLY A 1 91 ? -8.584 2.053 -4.056 1.00 96.19 91 GLY A N 1
ATOM 767 C CA . GLY A 1 91 ? -8.662 2.159 -2.595 1.00 96.19 91 GLY A CA 1
ATOM 768 C C . GLY A 1 91 ? -9.114 0.874 -1.896 1.00 96.19 91 GLY A C 1
ATOM 769 O O . GLY A 1 91 ? -8.496 0.466 -0.920 1.00 96.19 91 GLY A O 1
ATOM 770 N N . ASP A 1 92 ? -10.120 0.192 -2.442 1.00 95.62 92 ASP A N 1
ATOM 771 C CA . ASP A 1 92 ? -10.625 -1.063 -1.878 1.00 95.62 92 ASP A CA 1
ATOM 772 C C . ASP A 1 92 ? -9.596 -2.196 -1.891 1.00 95.62 92 ASP A C 1
ATOM 774 O O . ASP A 1 92 ? -9.386 -2.857 -0.876 1.00 95.62 92 ASP A O 1
ATOM 778 N N . ALA A 1 93 ? -8.917 -2.398 -3.020 1.00 97.69 93 ALA A N 1
ATOM 779 C CA . ALA A 1 93 ? -7.844 -3.382 -3.106 1.00 97.69 93 ALA A CA 1
ATOM 780 C C . ALA A 1 93 ? -6.623 -2.948 -2.277 1.00 97.69 93 ALA A C 1
ATOM 782 O O . ALA A 1 93 ? -5.995 -3.768 -1.611 1.00 97.69 93 ALA A O 1
ATOM 783 N N . GLY A 1 94 ? -6.337 -1.645 -2.258 1.00 97.81 94 GLY A N 1
ATOM 784 C CA . GLY A 1 94 ? -5.216 -1.024 -1.563 1.00 97.81 94 GLY A CA 1
ATOM 785 C C . GLY A 1 94 ? -5.239 -1.216 -0.053 1.00 97.81 94 GLY A C 1
ATOM 786 O O . GLY A 1 94 ? -4.199 -1.516 0.529 1.00 97.81 94 GLY A O 1
ATOM 787 N N . VAL A 1 95 ? -6.414 -1.123 0.580 1.00 98.25 95 VAL A N 1
ATOM 788 C CA . VAL A 1 95 ? -6.568 -1.456 2.007 1.00 98.25 95 VAL A CA 1
ATOM 789 C C . VAL A 1 95 ? -6.182 -2.911 2.263 1.00 98.25 95 VAL A C 1
ATOM 791 O O . VAL A 1 95 ? -5.432 -3.197 3.197 1.00 98.25 95 VAL A O 1
ATOM 794 N N . GLY A 1 96 ? -6.622 -3.825 1.395 1.00 97.88 96 GLY A N 1
ATOM 795 C CA . GLY A 1 96 ? -6.234 -5.230 1.465 1.00 97.88 96 GLY A CA 1
ATOM 796 C C . GLY A 1 96 ? -4.729 -5.441 1.290 1.00 97.88 96 GLY A C 1
ATOM 797 O O . GLY A 1 96 ? -4.128 -6.191 2.057 1.00 97.88 96 GLY A O 1
ATOM 798 N N . TRP A 1 97 ? -4.108 -4.752 0.331 1.00 98.00 97 TRP A N 1
ATOM 799 C CA . TRP A 1 97 ? -2.673 -4.847 0.060 1.00 98.00 97 TRP A CA 1
ATOM 800 C C . TRP A 1 97 ? -1.820 -4.376 1.235 1.00 98.00 97 TRP A C 1
ATOM 802 O O . TRP A 1 97 ? -0.990 -5.143 1.713 1.00 98.00 97 TRP A O 1
ATOM 812 N N . ILE A 1 98 ? -2.047 -3.157 1.738 1.00 97.69 98 ILE A N 1
ATOM 813 C CA . ILE A 1 98 ? -1.279 -2.619 2.871 1.00 97.69 98 ILE A CA 1
ATOM 814 C C . ILE A 1 98 ? -1.481 -3.506 4.101 1.00 97.69 98 ILE A C 1
ATOM 816 O O . ILE A 1 98 ? -0.506 -3.925 4.719 1.00 97.69 98 ILE A O 1
ATOM 820 N N . SER A 1 99 ? -2.728 -3.872 4.413 1.00 97.31 99 SER A N 1
ATOM 821 C CA . SER A 1 99 ? -3.018 -4.776 5.528 1.00 97.31 99 SER A CA 1
ATOM 822 C C . SER A 1 99 ? -2.295 -6.121 5.392 1.00 97.31 99 SER A C 1
ATOM 824 O O . SER A 1 99 ? -1.872 -6.676 6.402 1.00 97.31 99 SER A O 1
ATOM 826 N N . SER A 1 100 ? -2.178 -6.673 4.179 1.00 95.94 100 SER A N 1
ATOM 827 C CA . SER A 1 100 ? -1.463 -7.933 3.950 1.00 95.94 100 SER A CA 1
ATOM 828 C C . SER A 1 100 ? 0.040 -7.780 4.166 1.00 95.94 100 SER A C 1
ATOM 830 O O . SER A 1 100 ? 0.639 -8.646 4.794 1.00 95.94 100 SER A O 1
ATOM 832 N N . ILE A 1 101 ? 0.644 -6.691 3.680 1.00 95.56 101 ILE A N 1
ATOM 833 C CA . ILE A 1 101 ? 2.080 -6.421 3.855 1.00 95.56 101 ILE A CA 1
ATOM 834 C C . ILE A 1 101 ? 2.418 -6.337 5.350 1.00 95.56 101 ILE A C 1
ATOM 836 O O . ILE A 1 101 ? 3.302 -7.044 5.822 1.00 95.56 101 ILE A O 1
ATOM 840 N N . LEU A 1 102 ? 1.647 -5.555 6.112 1.00 94.81 102 LEU A N 1
ATOM 841 C CA . LEU A 1 102 ? 1.857 -5.353 7.553 1.00 94.81 102 LEU A CA 1
ATOM 842 C C . LEU A 1 102 ? 1.643 -6.624 8.392 1.00 94.81 102 LEU A C 1
ATOM 844 O O . LEU A 1 102 ? 2.211 -6.781 9.472 1.00 94.81 102 LEU A O 1
ATOM 848 N N . GLN A 1 103 ? 0.789 -7.540 7.934 1.00 92.88 103 GLN A N 1
ATOM 849 C CA . GLN A 1 103 ? 0.582 -8.815 8.625 1.00 92.88 103 GLN A CA 1
ATOM 850 C C . GLN A 1 103 ? 1.693 -9.823 8.335 1.00 92.88 103 GLN A C 1
ATOM 852 O O . GLN A 1 103 ? 2.034 -10.595 9.232 1.00 92.88 103 GLN A O 1
ATOM 857 N N . ASN A 1 104 ? 2.243 -9.803 7.119 1.00 90.94 104 ASN A N 1
ATOM 858 C CA . ASN A 1 104 ? 3.271 -10.741 6.673 1.00 90.94 104 ASN A CA 1
ATOM 859 C C . ASN A 1 104 ? 4.673 -10.366 7.167 1.00 90.94 104 ASN A C 1
ATOM 861 O O . ASN A 1 104 ? 5.503 -11.253 7.361 1.00 90.94 104 ASN A O 1
ATOM 865 N N . ASP A 1 105 ? 4.926 -9.079 7.412 1.00 85.62 105 ASP A N 1
ATOM 866 C CA . ASP A 1 105 ? 6.210 -8.601 7.907 1.00 85.62 105 ASP A CA 1
ATOM 867 C C . ASP A 1 105 ? 6.071 -7.854 9.234 1.00 85.62 105 ASP A C 1
ATOM 869 O O . ASP A 1 105 ? 5.807 -6.652 9.292 1.00 85.62 105 ASP A O 1
ATOM 873 N N . LYS A 1 106 ? 6.286 -8.587 10.328 1.00 80.19 106 LYS A N 1
ATOM 874 C CA . LYS A 1 106 ? 6.281 -8.017 11.679 1.00 80.19 106 LYS A CA 1
ATOM 875 C C . LYS A 1 106 ? 7.505 -7.160 11.976 1.00 80.19 106 LYS A C 1
ATOM 877 O O . LYS A 1 106 ? 7.468 -6.406 12.937 1.00 80.19 106 LYS A O 1
ATOM 882 N N . THR A 1 107 ? 8.562 -7.239 11.169 1.00 81.88 107 THR A N 1
ATOM 883 C CA . THR A 1 107 ? 9.761 -6.421 11.384 1.00 81.88 107 THR A CA 1
ATOM 884 C C . THR A 1 107 ? 9.537 -4.960 10.991 1.00 81.88 107 THR A C 1
ATOM 886 O O . THR A 1 107 ? 10.258 -4.083 11.459 1.00 81.88 107 THR A O 1
ATOM 889 N N . LEU A 1 108 ? 8.497 -4.666 10.200 1.00 82.31 108 LEU A N 1
ATOM 890 C CA . LEU A 1 108 ? 8.152 -3.305 9.778 1.00 82.31 108 LEU A CA 1
ATOM 891 C C . LEU A 1 108 ? 7.768 -2.378 10.934 1.00 82.31 108 LEU A C 1
ATOM 893 O O . LEU A 1 108 ? 7.894 -1.168 10.785 1.00 82.31 108 LEU A O 1
ATOM 897 N N . SER A 1 109 ? 7.289 -2.906 12.065 1.00 75.00 109 SER A N 1
ATOM 898 C CA . SER A 1 109 ? 6.970 -2.073 13.231 1.00 75.00 109 SER A CA 1
ATOM 899 C C . SER A 1 109 ? 8.203 -1.720 14.068 1.00 75.00 109 SER A C 1
ATOM 901 O O . SER A 1 109 ? 8.159 -0.774 14.852 1.00 75.00 109 SER A O 1
ATOM 903 N N . THR A 1 110 ? 9.313 -2.441 13.900 1.00 77.06 110 THR A N 1
ATOM 904 C CA . THR A 1 110 ? 10.543 -2.241 14.682 1.00 77.06 110 THR A CA 1
ATOM 905 C C . THR A 1 110 ? 11.691 -1.653 13.870 1.00 77.06 110 THR A C 1
ATOM 907 O O . THR A 1 110 ? 12.580 -1.025 14.440 1.00 77.06 110 THR A O 1
ATOM 910 N N . ASN A 1 111 ? 11.700 -1.870 12.555 1.00 81.56 111 ASN A N 1
ATOM 911 C CA . ASN A 1 111 ? 12.762 -1.412 11.669 1.00 81.56 111 ASN A CA 1
ATOM 912 C C . ASN A 1 111 ? 12.529 0.026 11.204 1.00 81.56 111 ASN A C 1
ATOM 914 O O . ASN A 1 111 ? 11.396 0.488 11.080 1.00 81.56 111 ASN A O 1
ATOM 918 N N . GLU A 1 112 ? 13.620 0.718 10.874 1.00 83.50 112 GLU A N 1
ATOM 919 C CA . GLU A 1 112 ? 13.530 2.026 10.235 1.00 83.50 112 GLU A CA 1
ATOM 920 C C . GLU A 1 112 ? 12.869 1.891 8.855 1.00 83.50 112 GLU A C 1
ATOM 922 O O . GLU A 1 112 ? 13.362 1.199 7.958 1.00 83.50 112 GLU A O 1
ATOM 927 N N . LEU A 1 113 ? 11.729 2.560 8.696 1.00 89.06 113 LEU A N 1
ATOM 928 C CA . LEU A 1 113 ? 11.004 2.623 7.436 1.00 89.06 113 LEU A CA 1
ATOM 929 C C . LEU A 1 113 ? 11.619 3.667 6.512 1.00 89.06 113 LEU A C 1
ATOM 931 O O . LEU A 1 113 ? 12.179 4.674 6.944 1.00 89.06 113 LEU A O 1
ATOM 935 N N . GLU A 1 114 ? 11.416 3.485 5.210 1.00 90.19 114 GLU A N 1
ATOM 936 C CA . GLU A 1 114 ? 11.766 4.516 4.243 1.00 90.19 114 GLU A CA 1
ATOM 937 C C . GLU A 1 114 ? 11.053 5.839 4.570 1.00 90.19 114 GLU A C 1
ATOM 939 O O . GLU A 1 114 ? 9.867 5.872 4.932 1.00 90.19 114 GLU A O 1
ATOM 944 N N . LYS A 1 115 ? 11.775 6.952 4.413 1.00 90.44 115 LYS A N 1
ATOM 945 C CA . LYS A 1 115 ? 11.267 8.296 4.686 1.00 90.44 115 LYS A CA 1
ATOM 946 C C . LYS A 1 115 ? 9.930 8.539 3.973 1.00 90.44 115 LYS A C 1
ATOM 948 O O . LYS A 1 115 ? 9.784 8.293 2.780 1.00 90.44 115 LYS A O 1
ATOM 953 N N . ASN A 1 116 ? 8.971 9.111 4.701 1.00 93.62 116 ASN A N 1
ATOM 954 C CA . ASN A 1 116 ? 7.596 9.398 4.263 1.00 93.62 116 ASN A CA 1
ATOM 955 C C . ASN A 1 116 ? 6.664 8.181 4.107 1.00 93.62 116 ASN A C 1
ATOM 957 O O . ASN A 1 116 ? 5.504 8.379 3.748 1.00 93.62 116 ASN A O 1
ATOM 961 N N . THR A 1 117 ? 7.097 6.951 4.411 1.00 95.50 117 THR A N 1
ATOM 962 C CA . THR A 1 117 ? 6.207 5.771 4.361 1.00 95.50 117 THR A CA 1
ATOM 963 C C . THR A 1 117 ? 4.970 5.963 5.241 1.00 95.50 117 THR A C 1
ATOM 965 O O . THR A 1 117 ? 3.846 5.840 4.754 1.00 95.50 117 THR A O 1
ATOM 968 N N . ILE A 1 118 ? 5.168 6.370 6.501 1.00 96.81 118 ILE A N 1
ATOM 969 C CA . ILE A 1 118 ? 4.080 6.656 7.452 1.00 96.81 118 ILE A CA 1
ATOM 970 C C . ILE A 1 118 ? 3.131 7.725 6.910 1.00 96.81 118 ILE A C 1
ATOM 972 O O . ILE A 1 118 ? 1.921 7.515 6.880 1.00 96.81 118 ILE A O 1
ATOM 976 N N . PHE A 1 119 ? 3.680 8.825 6.389 1.00 96.50 119 PHE A N 1
ATOM 977 C CA . PHE A 1 119 ? 2.893 9.905 5.794 1.00 96.50 119 PHE A CA 1
ATOM 978 C C . PHE A 1 119 ? 1.983 9.407 4.659 1.00 96.50 119 PHE A C 1
ATOM 980 O O . PHE A 1 119 ? 0.805 9.765 4.610 1.00 96.50 119 PHE A O 1
ATOM 987 N N . TYR A 1 120 ? 2.489 8.566 3.751 1.00 97.69 120 TYR A N 1
ATOM 988 C CA . TYR A 1 120 ? 1.673 8.044 2.653 1.00 97.69 120 TYR A CA 1
ATOM 989 C C . TYR A 1 120 ? 0.593 7.071 3.134 1.00 97.69 120 TYR A C 1
ATOM 991 O O . TYR A 1 120 ? -0.538 7.144 2.647 1.00 97.69 120 TYR A O 1
ATOM 999 N N . ILE A 1 121 ? 0.903 6.193 4.091 1.00 98.12 121 ILE A N 1
ATOM 1000 C CA . ILE A 1 121 ? -0.084 5.268 4.666 1.00 98.12 121 ILE A CA 1
ATOM 1001 C C . ILE A 1 121 ? -1.200 6.055 5.353 1.00 98.12 121 ILE A C 1
ATOM 1003 O O . ILE A 1 121 ? -2.377 5.813 5.085 1.00 98.12 121 ILE A O 1
ATOM 1007 N N . GLU A 1 122 ? -0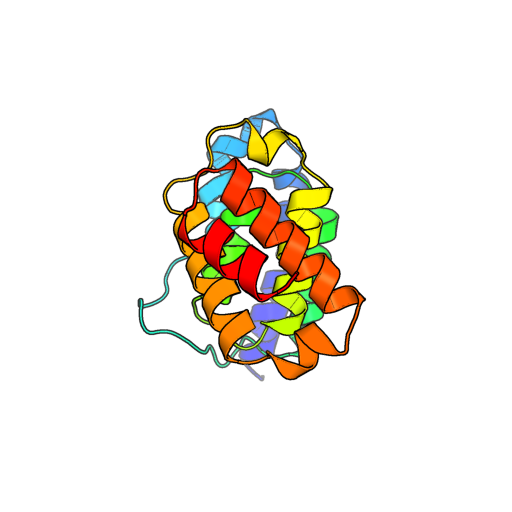.838 7.039 6.173 1.00 98.25 122 GLU A N 1
ATOM 1008 C CA . GLU A 1 122 ? -1.786 7.887 6.890 1.00 98.25 122 GLU A CA 1
ATOM 1009 C C . GLU A 1 122 ? -2.685 8.670 5.925 1.00 98.25 122 GLU A C 1
ATOM 1011 O O . GLU A 1 122 ? -3.915 8.631 6.030 1.00 98.25 122 GLU A O 1
ATOM 1016 N N . LYS A 1 123 ? -2.089 9.323 4.919 1.00 97.75 123 LYS A N 1
ATOM 1017 C CA . LYS A 1 123 ? -2.828 10.065 3.890 1.00 97.75 123 LYS A CA 1
ATOM 1018 C C . LYS A 1 123 ? -3.810 9.164 3.138 1.00 97.75 123 LYS A C 1
ATOM 1020 O O . LYS A 1 123 ? -4.955 9.563 2.906 1.00 97.75 123 LYS A O 1
ATOM 1025 N N . PHE A 1 124 ? -3.381 7.950 2.793 1.00 98.38 124 PHE A N 1
ATOM 1026 C CA . PHE A 1 124 ? -4.224 6.969 2.121 1.00 98.38 124 PHE A CA 1
ATOM 1027 C C . PHE A 1 124 ? -5.392 6.525 3.005 1.00 98.38 124 PHE A C 1
ATOM 1029 O O . PHE A 1 124 ? -6.547 6.665 2.598 1.00 98.38 124 PHE A O 1
ATOM 1036 N N . VAL A 1 125 ? -5.113 6.016 4.211 1.00 98.31 125 VAL A N 1
ATOM 1037 C CA . VAL A 1 125 ? -6.140 5.412 5.073 1.00 98.31 125 VAL A CA 1
ATOM 1038 C C . VAL A 1 125 ? -7.152 6.455 5.541 1.00 98.31 125 VAL A C 1
ATOM 1040 O O . VAL A 1 125 ? -8.353 6.198 5.501 1.00 98.31 125 VAL A O 1
ATOM 1043 N N . ARG A 1 126 ? -6.706 7.679 5.854 1.00 98.00 126 ARG A N 1
ATOM 1044 C CA . ARG A 1 126 ? -7.599 8.802 6.167 1.00 98.00 126 ARG A CA 1
ATOM 1045 C C . ARG A 1 126 ? -8.546 9.094 5.005 1.00 98.00 126 ARG A C 1
ATOM 1047 O O . ARG A 1 126 ? -9.753 9.208 5.202 1.00 98.00 126 ARG A O 1
ATOM 1054 N N . GLY A 1 127 ? -8.012 9.188 3.785 1.00 97.44 127 GLY A N 1
ATOM 1055 C CA . GLY A 1 127 ? -8.817 9.402 2.582 1.00 97.44 127 GLY A CA 1
ATOM 1056 C C . GLY A 1 127 ? -9.787 8.251 2.298 1.00 97.44 127 GLY A C 1
ATOM 1057 O O . GLY A 1 127 ? -10.910 8.495 1.858 1.00 97.44 127 GLY A O 1
ATOM 1058 N N . TYR A 1 128 ? -9.377 7.011 2.572 1.00 98.00 128 TYR A N 1
ATOM 1059 C CA . TYR A 1 128 ? -10.218 5.829 2.416 1.00 98.00 128 TYR A CA 1
ATOM 1060 C C . TYR A 1 128 ? -11.392 5.828 3.400 1.00 98.00 128 TYR A C 1
ATOM 1062 O O . TYR A 1 128 ? -12.532 5.646 2.973 1.00 98.00 128 TYR A O 1
ATOM 1070 N N . ILE A 1 129 ? -11.130 6.093 4.685 1.00 97.81 129 ILE A N 1
ATOM 1071 C CA . ILE A 1 129 ? -12.146 6.131 5.745 1.00 97.81 129 ILE A CA 1
ATOM 1072 C C . ILE A 1 129 ? -13.199 7.197 5.452 1.00 97.81 129 ILE A C 1
ATOM 1074 O O . ILE A 1 129 ? -14.392 6.905 5.487 1.00 97.81 129 ILE A O 1
ATOM 1078 N N . LEU A 1 130 ? -12.766 8.409 5.086 1.00 96.94 130 LEU A N 1
ATOM 1079 C CA . LEU A 1 130 ? -13.673 9.518 4.774 1.00 96.94 130 LEU A CA 1
ATOM 1080 C C . LEU A 1 130 ? -14.615 9.207 3.604 1.00 96.94 130 LEU A C 1
ATOM 1082 O O . LEU A 1 130 ? -15.761 9.648 3.603 1.00 96.94 130 LEU A O 1
ATOM 1086 N N . LYS A 1 131 ? -14.143 8.454 2.606 1.00 96.94 131 LYS A N 1
ATOM 1087 C CA . LYS A 1 131 ? -14.936 8.095 1.421 1.00 96.94 131 LYS A CA 1
ATOM 1088 C C . LYS A 1 131 ? -15.834 6.878 1.639 1.00 96.94 131 LYS A C 1
ATOM 1090 O O . LYS A 1 131 ? -16.827 6.742 0.933 1.00 96.94 131 LYS A O 1
ATOM 1095 N N . ASN A 1 132 ? -15.491 5.994 2.578 1.00 96.81 132 ASN A N 1
ATOM 1096 C CA . ASN A 1 132 ? -16.122 4.679 2.720 1.00 96.81 132 ASN A CA 1
ATOM 1097 C C . ASN A 1 132 ? -16.635 4.357 4.145 1.00 96.81 132 ASN A C 1
ATOM 1099 O O . ASN A 1 132 ? -16.525 3.199 4.563 1.00 96.81 132 ASN A O 1
ATOM 1103 N N . PRO A 1 133 ? -17.234 5.303 4.902 1.00 95.38 133 PRO A N 1
ATOM 1104 C CA . PRO A 1 133 ? -17.611 5.060 6.299 1.00 95.38 133 PRO A CA 1
ATOM 1105 C C . PRO A 1 133 ? -18.640 3.927 6.443 1.00 95.38 133 PRO A C 1
ATOM 1107 O O . PRO A 1 133 ? -18.486 3.029 7.270 1.00 95.38 133 PRO A O 1
ATOM 1110 N N . GLU A 1 134 ? -19.657 3.903 5.577 1.00 96.38 134 GLU A N 1
ATOM 1111 C CA . GLU A 1 134 ? -20.691 2.862 5.576 1.00 96.38 134 GLU A CA 1
ATOM 1112 C C . GLU A 1 134 ? -20.135 1.475 5.249 1.00 96.38 134 GLU A C 1
ATOM 1114 O O . GLU A 1 134 ? -20.570 0.474 5.824 1.00 96.38 134 GLU A O 1
ATOM 1119 N N . LYS A 1 135 ? -19.155 1.410 4.342 1.00 96.50 135 LYS A N 1
ATOM 1120 C CA . LYS A 1 135 ? -18.514 0.153 3.962 1.00 96.50 135 LYS A CA 1
ATOM 1121 C C . LYS A 1 135 ? -17.713 -0.412 5.127 1.00 96.50 135 LYS A C 1
ATOM 1123 O O . LYS A 1 135 ? -17.887 -1.576 5.460 1.00 96.50 135 LYS A O 1
ATOM 1128 N N . ILE A 1 136 ? -16.917 0.427 5.791 1.00 96.88 136 ILE A N 1
ATOM 1129 C CA . ILE A 1 136 ? -16.150 0.045 6.984 1.00 96.88 136 ILE A CA 1
ATOM 1130 C C . ILE A 1 136 ? -17.085 -0.427 8.104 1.00 96.88 136 ILE A C 1
ATOM 1132 O O . ILE A 1 136 ? -16.776 -1.385 8.802 1.00 96.88 136 ILE A O 1
ATOM 1136 N N . LYS A 1 137 ? -18.258 0.193 8.264 1.00 94.94 137 LYS A N 1
ATOM 1137 C CA . LYS A 1 137 ? -19.232 -0.219 9.283 1.00 94.94 137 LYS A CA 1
ATOM 1138 C C . LYS A 1 137 ? -19.864 -1.588 8.999 1.00 94.94 137 LYS A C 1
ATOM 1140 O O . LYS A 1 137 ? -20.129 -2.340 9.934 1.00 94.94 137 LYS A O 1
ATOM 1145 N N . LYS A 1 138 ? -20.151 -1.897 7.730 1.00 96.44 138 LYS A N 1
ATOM 1146 C CA . LYS A 1 138 ? -20.930 -3.083 7.323 1.00 96.44 138 LYS A CA 1
ATOM 1147 C C . LYS A 1 138 ? -20.065 -4.293 6.972 1.00 96.44 138 LYS A C 1
ATOM 1149 O O . LYS A 1 138 ? -20.454 -5.423 7.260 1.00 96.44 138 LYS A O 1
ATOM 1154 N N . ASP A 1 139 ? -18.912 -4.070 6.354 1.00 97.38 139 ASP A N 1
ATOM 1155 C CA . ASP A 1 139 ? -18.010 -5.126 5.909 1.00 97.38 139 ASP A CA 1
ATOM 1156 C C . ASP A 1 139 ? -16.948 -5.411 6.979 1.00 97.38 139 ASP A C 1
ATOM 1158 O O . ASP A 1 139 ? -16.012 -4.638 7.201 1.00 97.38 139 ASP A O 1
ATOM 1162 N N . LYS A 1 140 ? -17.088 -6.566 7.640 1.00 95.88 140 LYS A N 1
ATOM 1163 C CA . LYS A 1 140 ? -16.180 -7.000 8.710 1.00 95.88 140 LYS A CA 1
ATOM 1164 C C . LYS A 1 140 ? -14.735 -7.147 8.236 1.00 95.88 140 LYS A C 1
ATOM 1166 O O . LYS A 1 140 ? -13.822 -6.878 9.016 1.00 95.88 140 LYS A O 1
ATOM 1171 N N . GLN A 1 141 ? -14.517 -7.576 6.992 1.00 96.44 141 GLN A N 1
ATOM 1172 C CA . GLN A 1 141 ? -13.173 -7.777 6.462 1.00 96.44 141 GLN A CA 1
ATOM 1173 C C . GLN A 1 141 ? -12.498 -6.432 6.196 1.00 96.44 141 GLN A C 1
ATOM 1175 O O . GLN A 1 141 ? -11.359 -6.234 6.617 1.00 96.44 141 GLN A O 1
ATOM 1180 N N . VAL A 1 142 ? -13.217 -5.484 5.590 1.00 97.50 142 VAL A N 1
ATOM 1181 C CA . VAL A 1 142 ? -12.707 -4.120 5.369 1.00 97.50 142 VAL A CA 1
ATOM 1182 C C . VAL A 1 142 ? -12.432 -3.416 6.697 1.00 97.50 142 VAL A C 1
ATOM 1184 O O . VAL A 1 142 ? -11.370 -2.803 6.844 1.00 97.50 142 VAL A O 1
ATOM 1187 N N . LYS A 1 143 ? -13.331 -3.544 7.691 1.00 97.69 143 LYS A N 1
ATOM 1188 C CA . LYS A 1 143 ? -13.104 -3.014 9.049 1.00 97.69 143 LYS A CA 1
ATOM 1189 C C . LYS A 1 143 ? -11.812 -3.574 9.635 1.00 97.69 143 LYS A C 1
ATOM 1191 O O . LYS A 1 143 ? -10.953 -2.808 10.059 1.00 97.69 143 LYS A O 1
ATOM 1196 N N . LYS A 1 144 ? -11.649 -4.900 9.605 1.00 97.88 144 LYS A N 1
ATOM 1197 C CA . LYS A 1 144 ? -10.463 -5.582 10.137 1.00 97.88 144 LYS A CA 1
ATOM 1198 C C . LYS A 1 144 ? -9.177 -5.122 9.446 1.00 97.88 144 LYS A C 1
ATOM 1200 O O . LYS A 1 144 ? -8.208 -4.814 10.128 1.00 97.88 144 LYS A O 1
ATOM 1205 N N . GLN A 1 145 ? -9.164 -5.055 8.116 1.00 98.19 145 GLN A N 1
ATOM 1206 C CA . GLN A 1 145 ? -7.989 -4.618 7.355 1.00 98.19 145 GLN A CA 1
ATOM 1207 C C . GLN A 1 145 ? -7.644 -3.150 7.625 1.00 98.19 145 GLN A C 1
ATOM 1209 O O . GLN A 1 145 ? -6.474 -2.806 7.746 1.00 98.19 145 GLN A O 1
ATOM 1214 N N . THR A 1 146 ? -8.654 -2.292 7.775 1.00 98.25 146 THR A N 1
ATOM 1215 C CA . THR A 1 146 ? -8.449 -0.879 8.121 1.00 98.25 146 THR A CA 1
ATOM 1216 C C . THR A 1 146 ? -7.874 -0.741 9.532 1.00 98.25 146 THR A C 1
ATOM 1218 O O . THR A 1 146 ? -6.915 -0.001 9.718 1.00 98.25 146 THR A O 1
ATOM 1221 N N . ILE A 1 147 ? -8.396 -1.496 10.507 1.00 98.06 147 ILE A N 1
ATOM 1222 C CA . ILE A 1 147 ? -7.872 -1.511 11.882 1.00 98.06 147 ILE A CA 1
ATOM 1223 C C . ILE A 1 147 ? -6.408 -1.953 11.910 1.00 98.06 147 ILE A C 1
ATOM 1225 O O . ILE A 1 147 ? -5.616 -1.289 12.557 1.00 98.06 147 ILE A O 1
ATOM 1229 N N . VAL A 1 148 ? -6.017 -2.978 11.144 1.00 97.94 148 VAL A N 1
ATOM 1230 C CA . VAL A 1 148 ? -4.609 -3.419 11.057 1.00 97.94 148 VAL A CA 1
ATOM 1231 C C . VAL A 1 148 ? -3.676 -2.285 10.628 1.00 97.94 148 VAL A C 1
ATOM 1233 O O . VAL A 1 148 ? -2.583 -2.143 11.170 1.00 97.94 148 VAL A O 1
ATOM 1236 N N . ILE A 1 149 ? -4.096 -1.470 9.658 1.00 98.19 149 ILE A N 1
ATOM 1237 C CA . ILE A 1 149 ? -3.304 -0.323 9.197 1.00 98.19 149 ILE A CA 1
ATOM 1238 C C . ILE A 1 149 ? -3.209 0.738 10.299 1.00 98.19 149 ILE A C 1
ATOM 1240 O O . ILE A 1 149 ? -2.149 1.326 10.500 1.00 98.19 149 ILE A O 1
ATOM 1244 N N . LEU A 1 150 ? -4.309 0.989 11.010 1.00 98.31 150 LEU A N 1
ATOM 1245 C CA . LEU A 1 150 ? -4.351 1.982 12.081 1.00 98.31 150 LEU A CA 1
ATOM 1246 C C . LEU A 1 150 ? -3.563 1.542 13.319 1.00 98.31 150 LEU A C 1
ATOM 1248 O O . LEU A 1 150 ? -2.850 2.365 13.876 1.00 98.31 150 LEU A O 1
ATOM 1252 N N . ASP A 1 151 ? -3.634 0.267 13.710 1.00 97.56 151 ASP A N 1
ATOM 1253 C CA . ASP A 1 151 ? -2.813 -0.314 14.780 1.00 97.56 151 ASP A CA 1
ATOM 1254 C C . ASP A 1 151 ? -1.326 -0.099 14.477 1.00 97.56 151 ASP A C 1
ATOM 1256 O O . ASP A 1 151 ? -0.598 0.437 15.308 1.00 97.56 151 ASP A O 1
ATOM 1260 N N . PHE A 1 152 ? -0.897 -0.403 13.248 1.00 97.00 152 PHE A N 1
ATOM 1261 C CA . PHE A 1 152 ? 0.473 -0.141 12.813 1.00 97.00 152 PHE A CA 1
ATOM 1262 C C . PHE A 1 152 ? 0.844 1.345 12.906 1.00 97.00 152 PHE A C 1
ATOM 1264 O O . PHE A 1 152 ? 1.911 1.685 13.404 1.00 97.00 152 PHE A O 1
ATOM 1271 N N . LEU A 1 153 ? -0.027 2.257 12.465 1.00 97.19 153 LEU A N 1
ATOM 1272 C CA . LEU A 1 153 ? 0.233 3.696 12.589 1.00 97.19 153 LEU A CA 1
ATOM 1273 C C . LEU A 1 153 ? 0.363 4.137 14.057 1.00 97.19 153 LEU A C 1
ATOM 1275 O O . LEU A 1 153 ? 1.218 4.966 14.359 1.00 97.19 153 LEU A O 1
ATOM 1279 N N . VAL A 1 154 ? -0.443 3.576 14.963 1.00 96.81 154 VAL A N 1
ATOM 1280 C CA . VAL A 1 154 ? -0.355 3.837 16.409 1.00 96.81 154 VAL A CA 1
ATOM 1281 C C . VAL A 1 154 ? 0.964 3.323 16.982 1.00 96.81 154 VAL A C 1
ATOM 1283 O O . VAL A 1 154 ? 1.624 4.053 17.715 1.00 96.81 154 VAL A O 1
ATOM 1286 N N . GLU A 1 155 ? 1.388 2.113 16.608 1.00 94.94 155 GLU A N 1
ATOM 1287 C CA . GLU A 1 155 ? 2.695 1.556 16.990 1.00 94.94 155 GLU A CA 1
ATOM 1288 C C . GLU A 1 155 ? 3.860 2.441 16.513 1.00 94.94 155 GLU A C 1
ATOM 1290 O O . GLU A 1 155 ? 4.880 2.539 17.188 1.00 94.94 155 GLU A O 1
ATOM 1295 N N . GLN A 1 156 ? 3.689 3.130 15.382 1.00 93.75 156 GLN A N 1
ATOM 1296 C CA . GLN A 1 156 ? 4.650 4.088 14.822 1.00 93.75 156 GLN A CA 1
ATOM 1297 C C . GLN A 1 156 ? 4.505 5.515 15.390 1.00 93.75 156 GLN A C 1
ATOM 1299 O O . GLN A 1 156 ? 5.153 6.442 14.905 1.00 93.75 156 GLN A O 1
ATOM 1304 N N . GLY A 1 157 ? 3.654 5.716 16.402 1.00 94.12 157 GLY A N 1
ATOM 1305 C CA . GLY A 1 157 ? 3.471 7.000 17.083 1.00 94.12 157 GLY A CA 1
ATOM 1306 C C . GLY A 1 157 ? 2.593 8.018 16.344 1.00 94.12 157 GLY A C 1
ATOM 1307 O O . GLY A 1 157 ? 2.657 9.206 16.651 1.00 94.12 157 GLY A O 1
ATOM 1308 N N . SER A 1 158 ? 1.774 7.602 15.372 1.00 96.06 158 SER A N 1
ATOM 1309 C CA . SER A 1 158 ? 0.849 8.510 14.675 1.00 96.06 158 SER A CA 1
ATOM 1310 C C . SER A 1 158 ? -0.383 8.828 15.534 1.00 96.06 158 SER A C 1
ATOM 1312 O O . SER A 1 158 ? -1.281 8.000 15.714 1.00 96.06 158 SER A O 1
ATOM 1314 N N . GLU A 1 159 ? -0.478 10.079 15.992 1.00 95.56 159 GLU A N 1
ATOM 1315 C CA . GLU A 1 159 ? -1.660 10.620 16.687 1.00 95.56 159 GLU A CA 1
ATOM 1316 C C . GLU A 1 159 ? -2.923 10.603 15.807 1.00 95.56 159 GLU A C 1
ATOM 1318 O O . GLU A 1 159 ? -4.045 10.397 16.288 1.00 95.56 159 GLU A O 1
ATOM 1323 N N . ILE A 1 160 ? -2.751 10.792 14.494 1.00 94.06 160 ILE A N 1
ATOM 1324 C CA . ILE A 1 160 ? -3.842 10.728 13.516 1.00 94.06 160 ILE A CA 1
ATOM 1325 C C . ILE A 1 160 ? -4.333 9.286 13.379 1.00 94.06 160 ILE A C 1
ATOM 1327 O O . ILE A 1 160 ? -5.544 9.058 13.373 1.00 94.06 160 ILE A O 1
ATOM 1331 N N . GLY A 1 161 ? -3.415 8.315 13.326 1.00 95.81 161 GLY A N 1
ATOM 1332 C CA . GLY A 1 161 ? -3.739 6.890 13.357 1.00 95.81 161 GLY A CA 1
ATOM 1333 C C . GLY A 1 161 ? -4.563 6.523 14.590 1.00 95.81 161 GLY A C 1
ATOM 1334 O O . GLY A 1 161 ? -5.622 5.911 14.452 1.00 95.81 161 GLY A O 1
ATOM 1335 N N . TYR A 1 162 ? -4.137 6.986 15.771 1.00 96.50 162 TYR A N 1
ATOM 1336 C CA . TYR A 1 162 ? -4.863 6.788 17.029 1.00 96.50 162 TYR A CA 1
ATOM 1337 C C . TYR A 1 162 ? -6.283 7.361 16.970 1.00 96.50 162 TYR A C 1
ATOM 1339 O O . TYR A 1 162 ? -7.259 6.646 17.186 1.00 96.50 162 TYR A O 1
ATOM 1347 N N . SER A 1 163 ? -6.418 8.631 16.587 1.00 96.31 163 SER A N 1
ATOM 1348 C CA . SER A 1 163 ? -7.719 9.309 16.532 1.00 96.31 163 SER A CA 1
ATOM 1349 C C . SER A 1 163 ? -8.695 8.637 15.556 1.00 96.31 163 SER A C 1
ATOM 1351 O O . SER A 1 163 ? -9.880 8.491 15.851 1.00 96.31 163 SER A O 1
ATOM 1353 N N . LEU A 1 164 ? -8.207 8.206 14.387 1.00 96.31 164 LEU A N 1
ATOM 1354 C CA . LEU A 1 164 ? -9.021 7.499 13.393 1.00 96.31 164 LEU A CA 1
ATOM 1355 C C . LEU A 1 164 ? -9.454 6.113 13.880 1.00 96.31 164 LEU A C 1
ATOM 1357 O O . LEU A 1 164 ? -10.569 5.685 13.584 1.00 96.31 164 LEU A O 1
ATOM 1361 N N . ARG A 1 165 ? -8.585 5.418 14.619 1.00 96.50 165 ARG A N 1
ATOM 1362 C CA . ARG A 1 165 ? -8.867 4.098 15.186 1.00 96.50 165 ARG A CA 1
ATOM 1363 C C . ARG A 1 165 ? -9.993 4.153 16.206 1.00 96.50 165 ARG A C 1
ATOM 1365 O O . ARG A 1 165 ? -10.945 3.387 16.081 1.00 96.50 165 ARG A O 1
ATOM 1372 N N . GLU A 1 166 ? -9.919 5.094 17.143 1.00 95.56 166 GLU A N 1
ATOM 1373 C CA . GLU A 1 166 ? -10.955 5.289 18.163 1.00 95.56 166 GLU A CA 1
ATOM 1374 C C . GLU A 1 166 ? -12.308 5.679 17.549 1.00 95.56 166 GLU A C 1
ATOM 1376 O O . GLU A 1 166 ? -13.354 5.331 18.080 1.00 95.56 166 GLU A O 1
ATOM 1381 N N . GLY A 1 167 ? -12.314 6.338 16.385 1.00 91.69 167 GLY A N 1
ATOM 1382 C CA . GLY A 1 167 ? -13.548 6.628 15.648 1.00 91.69 167 GLY A CA 1
ATOM 1383 C C . GLY A 1 167 ? -14.182 5.420 14.938 1.00 91.69 167 GLY A C 1
ATOM 1384 O O . GLY A 1 167 ? -15.341 5.500 14.531 1.00 91.69 167 GLY A O 1
ATOM 1385 N N . ILE A 1 168 ? -13.439 4.324 14.742 1.00 91.31 168 ILE A N 1
ATOM 1386 C CA . ILE A 1 168 ? -13.906 3.114 14.040 1.00 91.31 168 ILE A CA 1
ATOM 1387 C C . ILE A 1 168 ? -14.289 1.989 15.003 1.00 91.31 168 ILE A C 1
ATOM 1389 O O . ILE A 1 168 ? -15.161 1.181 14.649 1.00 91.31 168 ILE A O 1
ATOM 1393 N N . LEU A 1 169 ? -13.595 1.874 16.140 1.00 88.12 169 LEU A N 1
ATOM 1394 C CA . LEU A 1 169 ? -13.828 0.821 17.131 1.00 88.12 169 LEU A CA 1
ATOM 1395 C C . LEU A 1 169 ? -15.268 0.862 17.643 1.00 88.12 169 LEU A C 1
ATOM 1397 O O . LEU A 1 169 ? -15.949 -0.161 17.366 1.00 88.12 169 LEU A O 1
#

Radius of gyration: 15.88 Å; chains: 1; bounding box: 43×29×50 Å

Sequence (169 aa):
MNRYEEFWIVWNDFYPKIVEMCKDEMSSYYNRDTVHSYLLATGWKEDARQWHTLKDREISFFTKVVKDIGNHPALLYSIAKLLNGIGSRFGDAGVGWISSILQNDKTLSTNELEKNTIFYIEKFVRGYILKNPEKIKKDKQVKKQTIVILDFLVEQGSEIGYSLREGIL